Protein AF-A0A3S2VPJ6-F1 (afdb_monomer_lite)

Structure (mmCIF, N/CA/C/O backbone):
data_AF-A0A3S2VPJ6-F1
#
_entry.id   AF-A0A3S2VPJ6-F1
#
loop_
_atom_site.group_PDB
_atom_site.id
_atom_site.type_symbol
_atom_site.label_atom_id
_atom_site.label_alt_id
_atom_site.label_comp_id
_atom_site.label_asym_id
_atom_site.label_entity_id
_atom_site.label_seq_id
_atom_site.pdbx_PDB_ins_code
_atom_site.Cartn_x
_atom_site.Cartn_y
_atom_site.Cartn_z
_atom_site.occupancy
_atom_site.B_iso_or_equiv
_atom_site.auth_seq_id
_atom_site.auth_comp_id
_atom_site.auth_asym_id
_atom_site.auth_atom_id
_atom_site.pdbx_PDB_model_num
ATOM 1 N N . MET A 1 1 ? 30.032 -12.025 -14.924 1.00 44.50 1 MET A N 1
ATOM 2 C CA . MET A 1 1 ? 28.636 -12.395 -14.611 1.00 44.50 1 MET A CA 1
ATOM 3 C C . MET A 1 1 ? 28.221 -11.552 -13.420 1.00 44.50 1 MET A C 1
ATOM 5 O O . MET A 1 1 ? 28.858 -11.666 -12.385 1.00 44.50 1 MET A O 1
ATOM 9 N N . ILE A 1 2 ? 27.272 -10.630 -13.587 1.00 53.06 2 ILE A N 1
ATOM 10 C CA . ILE A 1 2 ? 26.692 -9.895 -12.455 1.00 53.06 2 ILE A CA 1
ATOM 11 C C . ILE A 1 2 ? 25.579 -10.761 -11.885 1.00 53.06 2 ILE A C 1
ATOM 13 O O . ILE A 1 2 ? 24.494 -10.848 -12.457 1.00 53.06 2 ILE A O 1
ATOM 17 N N . ASP A 1 3 ? 25.900 -11.454 -10.802 1.00 55.47 3 ASP A N 1
ATOM 18 C CA . ASP A 1 3 ? 24.933 -12.195 -10.013 1.00 55.47 3 ASP A CA 1
ATOM 19 C C . ASP A 1 3 ? 23.900 -11.192 -9.475 1.00 55.47 3 ASP A C 1
ATOM 21 O O . ASP A 1 3 ? 24.180 -10.383 -8.587 1.00 55.47 3 ASP A O 1
ATOM 25 N N . LYS A 1 4 ? 22.722 -11.133 -10.108 1.00 59.88 4 LYS A N 1
ATOM 26 C CA . LYS A 1 4 ? 21.587 -10.378 -9.573 1.00 59.88 4 LYS A CA 1
ATOM 27 C C . LYS A 1 4 ? 21.056 -11.181 -8.388 1.00 59.88 4 LYS A C 1
ATOM 29 O O . LYS A 1 4 ? 20.065 -11.889 -8.512 1.00 59.88 4 LYS A O 1
ATOM 34 N N . LEU A 1 5 ? 21.705 -11.014 -7.238 1.00 57.59 5 LEU A N 1
ATOM 35 C CA . LEU A 1 5 ? 21.356 -11.642 -5.959 1.00 57.59 5 LEU A CA 1
ATOM 36 C C . LEU A 1 5 ? 19.982 -11.188 -5.413 1.00 57.59 5 LEU A C 1
ATOM 38 O O . LEU A 1 5 ? 19.583 -11.553 -4.313 1.00 57.59 5 LEU A O 1
ATOM 42 N N . SER A 1 6 ? 19.257 -10.345 -6.151 1.00 58.47 6 SER A N 1
ATOM 43 C CA . SER A 1 6 ? 17.948 -9.818 -5.780 1.00 58.47 6 SER A CA 1
ATOM 44 C C . SER A 1 6 ? 16.924 -10.210 -6.836 1.00 58.47 6 SER A C 1
ATOM 46 O O . SER A 1 6 ? 17.131 -9.967 -8.030 1.00 58.47 6 SER A O 1
ATOM 48 N N . LEU A 1 7 ? 15.799 -10.783 -6.393 1.00 65.56 7 LEU A N 1
ATOM 49 C CA . LEU A 1 7 ? 14.632 -10.981 -7.249 1.00 65.56 7 LEU A CA 1
ATOM 50 C C . LEU A 1 7 ? 14.277 -9.665 -7.968 1.00 65.56 7 LEU A C 1
ATOM 52 O O . LEU A 1 7 ? 14.462 -8.583 -7.400 1.00 65.56 7 LEU A O 1
ATOM 56 N N . PRO A 1 8 ? 13.752 -9.729 -9.207 1.00 72.19 8 PRO A N 1
ATOM 57 C CA . PRO A 1 8 ? 13.260 -8.540 -9.893 1.00 72.19 8 PRO A CA 1
ATOM 58 C C . PRO A 1 8 ? 12.271 -7.800 -8.987 1.00 72.19 8 PRO A C 1
ATOM 60 O O . PRO A 1 8 ? 11.380 -8.427 -8.419 1.00 72.19 8 PRO A O 1
ATOM 63 N N . LYS A 1 9 ? 12.442 -6.478 -8.851 1.00 71.00 9 LYS A N 1
ATOM 64 C CA . LYS A 1 9 ? 11.692 -5.640 -7.894 1.00 71.00 9 LYS A CA 1
ATOM 65 C C . LYS A 1 9 ? 10.173 -5.759 -8.030 1.00 71.00 9 LYS A C 1
ATOM 67 O O . LYS A 1 9 ? 9.465 -5.657 -7.040 1.00 71.00 9 LYS A O 1
ATOM 72 N N . ASP A 1 10 ? 9.700 -6.054 -9.235 1.00 69.44 10 ASP A N 1
ATOM 73 C CA . ASP A 1 10 ? 8.300 -6.348 -9.549 1.00 69.44 10 ASP A CA 1
ATOM 74 C C . ASP A 1 10 ? 7.723 -7.547 -8.767 1.00 69.44 10 ASP A C 1
ATOM 76 O O . ASP A 1 10 ? 6.552 -7.571 -8.396 1.00 69.44 10 ASP A O 1
ATOM 80 N N . LYS A 1 11 ? 8.569 -8.527 -8.429 1.00 72.88 11 LYS A N 1
ATOM 81 C CA . LYS A 1 11 ? 8.176 -9.705 -7.646 1.00 72.88 11 LYS A CA 1
ATOM 82 C C . LYS A 1 11 ? 8.219 -9.489 -6.133 1.00 72.88 11 LYS A C 1
ATOM 84 O O . LYS A 1 11 ? 7.804 -10.382 -5.396 1.00 72.88 11 LYS A O 1
ATOM 89 N N . ILE A 1 12 ? 8.709 -8.345 -5.660 1.00 81.94 12 ILE A N 1
ATOM 90 C CA . ILE A 1 12 ? 8.814 -8.044 -4.230 1.00 81.94 12 ILE A CA 1
ATOM 91 C C . ILE A 1 12 ? 7.530 -7.335 -3.796 1.00 81.94 12 ILE A C 1
ATOM 93 O O . ILE A 1 12 ? 7.287 -6.189 -4.170 1.00 81.94 12 ILE A O 1
ATOM 97 N N . ARG A 1 13 ? 6.705 -8.032 -3.007 1.00 81.00 13 ARG A N 1
ATOM 98 C CA . ARG A 1 13 ? 5.468 -7.481 -2.437 1.00 81.00 13 ARG A CA 1
ATOM 99 C C . ARG A 1 13 ? 5.808 -6.706 -1.173 1.00 81.00 13 ARG A C 1
ATOM 101 O O . ARG A 1 13 ? 6.350 -7.278 -0.230 1.00 81.00 13 ARG A O 1
ATOM 108 N N . VAL A 1 14 ? 5.498 -5.417 -1.159 1.00 82.62 14 VAL A N 1
ATOM 109 C CA . VAL A 1 14 ? 5.721 -4.544 -0.003 1.00 82.62 14 VAL A CA 1
ATOM 110 C C . VAL A 1 14 ? 4.376 -4.291 0.660 1.00 82.62 14 VAL A C 1
ATOM 112 O O . VAL A 1 14 ? 3.473 -3.753 0.025 1.00 82.62 14 VAL A O 1
ATOM 115 N N . LEU A 1 15 ? 4.237 -4.677 1.926 1.00 84.88 15 LEU A N 1
ATOM 116 C CA . LEU A 1 15 ? 3.020 -4.477 2.707 1.00 84.88 15 LEU A CA 1
ATOM 117 C C . LEU A 1 15 ? 3.267 -3.424 3.790 1.00 84.88 15 LEU A C 1
ATOM 119 O O . LEU A 1 15 ? 4.123 -3.603 4.653 1.00 84.88 15 LEU A O 1
ATOM 123 N N . LEU A 1 16 ? 2.524 -2.321 3.729 1.00 83.62 16 LEU A N 1
ATOM 124 C CA . LEU A 1 16 ? 2.578 -1.228 4.698 1.00 83.62 16 LEU A CA 1
ATOM 125 C C . LEU A 1 16 ? 1.339 -1.290 5.590 1.00 83.62 16 LEU A C 1
ATOM 127 O O . LEU A 1 16 ? 0.223 -1.258 5.076 1.00 83.62 16 LEU A O 1
ATOM 131 N N . LEU A 1 17 ? 1.534 -1.375 6.905 1.00 83.94 17 LEU A N 1
ATOM 132 C CA . LEU A 1 17 ? 0.469 -1.513 7.906 1.00 83.94 17 LEU A CA 1
ATOM 133 C C . LEU A 1 17 ? 0.367 -0.265 8.783 1.00 83.94 17 LEU A C 1
ATOM 135 O O . LEU A 1 17 ? 1.213 0.622 8.689 1.00 83.94 17 LEU A O 1
ATOM 139 N N . GLU A 1 18 ? -0.652 -0.213 9.645 1.00 79.12 18 GLU A N 1
ATOM 140 C CA . GLU A 1 18 ? -0.788 0.810 10.697 1.00 79.12 18 GLU A CA 1
ATOM 141 C C . GLU A 1 18 ? -0.854 2.250 10.172 1.00 79.12 18 GLU A C 1
ATOM 143 O O . GLU A 1 18 ? -0.377 3.187 10.808 1.00 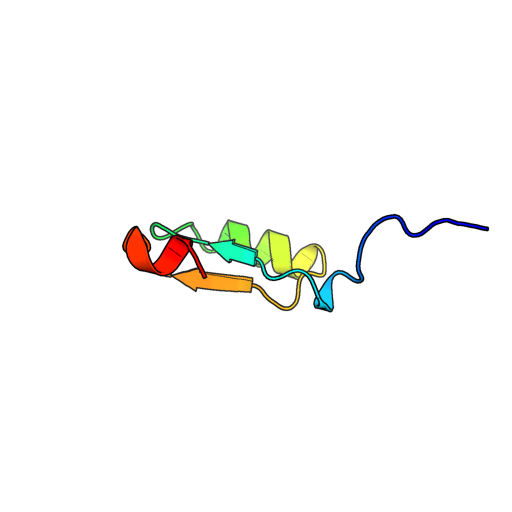79.12 18 GLU A O 1
ATOM 148 N N . GLY A 1 19 ? -1.438 2.441 8.984 1.00 68.44 19 GLY A N 1
ATOM 149 C CA . GLY A 1 19 ? -1.657 3.785 8.447 1.00 68.44 19 GLY A CA 1
ATOM 150 C C . GLY A 1 19 ? -0.358 4.548 8.168 1.00 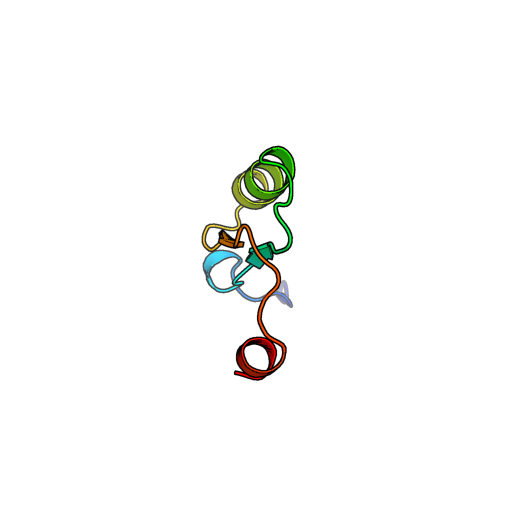68.44 19 GLY A C 1
ATOM 151 O O . GLY A 1 19 ? -0.305 5.764 8.351 1.00 68.44 19 GLY A O 1
ATOM 152 N N . ILE A 1 20 ? 0.693 3.845 7.728 1.00 75.69 20 ILE A N 1
ATOM 153 C CA . ILE A 1 20 ? 1.938 4.469 7.265 1.00 75.69 20 ILE A CA 1
ATOM 154 C C . ILE A 1 20 ? 1.642 5.588 6.251 1.00 75.69 20 ILE A C 1
ATOM 156 O O . ILE A 1 20 ? 0.865 5.422 5.309 1.00 75.69 20 ILE A O 1
ATOM 160 N N . ASN A 1 21 ? 2.317 6.724 6.448 1.00 78.50 21 ASN A N 1
ATOM 161 C CA . ASN A 1 21 ? 2.159 7.938 5.654 1.00 78.50 21 ASN A CA 1
ATOM 162 C C . ASN A 1 21 ? 2.408 7.712 4.150 1.00 78.50 21 ASN A C 1
ATOM 164 O O . ASN A 1 21 ? 3.297 6.950 3.755 1.00 78.50 21 ASN A O 1
ATOM 168 N N . ASP A 1 22 ? 1.691 8.461 3.308 1.00 77.25 22 ASP A N 1
ATOM 169 C CA . ASP A 1 22 ? 1.780 8.401 1.847 1.00 77.25 22 ASP A CA 1
ATOM 170 C C . ASP A 1 22 ? 3.178 8.544 1.265 1.00 77.25 22 ASP A C 1
ATOM 172 O O . ASP A 1 22 ? 3.492 7.932 0.236 1.00 77.25 22 ASP A O 1
ATOM 176 N N . SER A 1 23 ? 4.033 9.282 1.965 1.00 83.50 23 SER A N 1
ATOM 177 C CA . SER A 1 23 ? 5.431 9.475 1.603 1.00 83.50 23 SER A CA 1
ATOM 178 C C . SER A 1 23 ? 6.188 8.150 1.486 1.00 83.50 23 SER A C 1
ATOM 180 O O . SER A 1 23 ? 7.002 7.990 0.580 1.00 83.50 23 SER A O 1
ATOM 182 N N . ALA A 1 24 ? 5.896 7.169 2.348 1.00 81.75 24 ALA A N 1
ATOM 183 C CA . ALA A 1 24 ? 6.615 5.899 2.364 1.00 81.75 24 ALA A CA 1
ATOM 184 C C . ALA A 1 24 ? 6.346 5.075 1.103 1.00 81.75 24 ALA A C 1
ATOM 186 O O . ALA A 1 24 ? 7.283 4.592 0.470 1.00 81.75 24 ALA A O 1
ATOM 187 N N . ALA A 1 25 ? 5.087 4.950 0.679 1.00 81.44 25 ALA A N 1
ATOM 188 C CA . ALA A 1 25 ? 4.805 4.193 -0.537 1.00 81.44 25 ALA A CA 1
ATOM 189 C C . ALA A 1 25 ? 5.208 4.952 -1.798 1.00 81.44 25 ALA A C 1
ATOM 191 O O . ALA A 1 25 ? 5.614 4.313 -2.759 1.00 81.44 25 ALA A O 1
ATOM 192 N N . SER A 1 26 ? 5.189 6.290 -1.785 1.00 83.31 26 SER A N 1
ATOM 193 C CA . SER A 1 26 ? 5.790 7.064 -2.876 1.00 83.31 26 SER A CA 1
ATOM 194 C C . SER A 1 26 ? 7.292 6.781 -3.006 1.00 83.31 26 SER A C 1
ATOM 196 O O . SER A 1 26 ? 7.803 6.697 -4.120 1.00 83.31 26 SER A O 1
ATOM 198 N N . LEU A 1 27 ? 7.990 6.574 -1.884 1.00 86.69 27 LEU A N 1
ATOM 199 C CA . LEU A 1 27 ? 9.401 6.179 -1.845 1.00 86.69 27 LEU A CA 1
ATOM 200 C C . LEU A 1 27 ? 9.616 4.780 -2.443 1.00 86.69 27 LEU A C 1
ATOM 202 O O . LEU A 1 27 ? 10.518 4.590 -3.257 1.00 86.69 27 LEU A O 1
ATOM 206 N N . PHE A 1 28 ? 8.757 3.814 -2.097 1.00 84.31 28 PHE A N 1
ATOM 207 C CA . PHE A 1 28 ? 8.808 2.467 -2.673 1.00 84.31 28 PHE A CA 1
ATOM 208 C C . PHE A 1 28 ? 8.508 2.472 -4.178 1.00 84.31 28 PHE A C 1
ATOM 210 O O . PHE A 1 28 ? 9.268 1.890 -4.955 1.00 84.31 28 PHE A O 1
ATOM 217 N N . THR A 1 29 ? 7.481 3.197 -4.619 1.00 82.44 29 THR A N 1
ATOM 218 C CA . THR A 1 29 ? 7.173 3.344 -6.046 1.00 82.44 29 THR A CA 1
ATOM 219 C C . THR A 1 29 ? 8.324 4.016 -6.798 1.00 82.44 29 THR A C 1
ATOM 221 O O . THR A 1 29 ? 8.744 3.517 -7.841 1.00 82.44 29 THR A O 1
ATOM 224 N N . ALA A 1 30 ? 8.907 5.089 -6.249 1.00 84.88 30 ALA A N 1
ATOM 225 C CA . ALA A 1 30 ? 10.063 5.771 -6.839 1.00 84.88 30 ALA A CA 1
ATOM 226 C C . ALA A 1 30 ? 11.311 4.872 -6.911 1.00 84.88 30 ALA A C 1
ATOM 228 O O . ALA A 1 30 ? 12.099 4.968 -7.849 1.00 84.88 30 ALA A O 1
ATOM 229 N N . ALA A 1 31 ? 11.473 3.952 -5.957 1.00 83.25 31 ALA A N 1
ATOM 230 C CA . ALA A 1 31 ? 12.535 2.950 -5.970 1.00 83.25 31 ALA A CA 1
ATOM 231 C C . ALA A 1 31 ? 12.279 1.784 -6.954 1.00 83.25 31 ALA A C 1
ATOM 233 O O . ALA A 1 31 ? 13.147 0.912 -7.103 1.00 83.25 31 ALA A O 1
ATOM 234 N N . GLY A 1 32 ? 11.129 1.768 -7.638 1.00 81.88 32 GLY A N 1
ATOM 235 C CA . GLY A 1 32 ? 10.755 0.767 -8.639 1.00 81.88 32 GLY A CA 1
ATOM 236 C C . GLY A 1 32 ? 10.035 -0.459 -8.073 1.00 81.88 32 GLY A C 1
ATOM 237 O O . GLY A 1 32 ? 10.019 -1.498 -8.732 1.00 81.88 32 GLY A O 1
ATOM 238 N N . TYR A 1 33 ? 9.475 -0.368 -6.864 1.00 82.81 33 TYR A N 1
ATOM 239 C CA . TYR A 1 33 ? 8.567 -1.385 -6.336 1.00 82.81 33 TYR A CA 1
ATOM 240 C C . TYR A 1 33 ? 7.154 -1.082 -6.832 1.00 82.81 33 TYR A C 1
ATOM 242 O O . TYR A 1 33 ? 6.516 -0.130 -6.394 1.00 82.81 33 TYR A O 1
ATOM 250 N N . THR A 1 34 ? 6.678 -1.886 -7.775 1.00 79.31 34 THR A N 1
ATOM 251 C CA . THR A 1 34 ? 5.339 -1.759 -8.368 1.00 79.31 34 THR A CA 1
ATOM 252 C C . THR A 1 34 ? 4.256 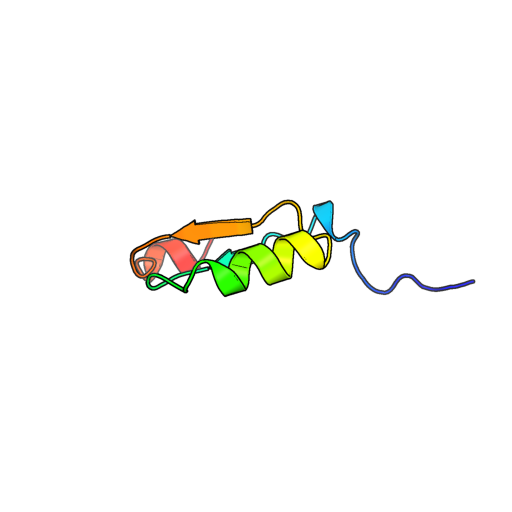-2.378 -7.488 1.00 79.31 34 THR A C 1
ATOM 254 O O . THR A 1 34 ? 3.093 -1.997 -7.586 1.00 79.31 34 THR A O 1
ATOM 257 N N . ASN A 1 35 ? 4.632 -3.302 -6.600 1.00 82.50 35 ASN A N 1
ATOM 258 C CA . ASN A 1 35 ? 3.702 -4.130 -5.842 1.00 82.50 35 ASN A CA 1
ATOM 259 C C . ASN A 1 35 ? 3.623 -3.714 -4.361 1.00 82.50 35 ASN A C 1
ATOM 261 O O . ASN A 1 35 ? 4.010 -4.464 -3.462 1.00 82.50 35 ASN A O 1
ATOM 265 N N . VAL A 1 36 ? 3.166 -2.481 -4.113 1.00 82.00 36 VAL A N 1
ATOM 266 C CA . VAL A 1 36 ? 3.054 -1.900 -2.765 1.00 82.00 36 VAL A CA 1
ATOM 267 C C . VAL A 1 36 ? 1.593 -1.884 -2.319 1.00 82.00 36 VAL A C 1
ATOM 269 O O . VAL A 1 36 ? 0.778 -1.139 -2.856 1.00 82.00 36 VAL A O 1
ATOM 272 N N . THR A 1 37 ? 1.262 -2.694 -1.316 1.00 82.38 37 THR A N 1
ATOM 273 C CA . THR A 1 37 ? -0.070 -2.757 -0.702 1.00 82.38 37 THR A CA 1
ATOM 274 C C . THR A 1 37 ? -0.061 -1.990 0.610 1.00 82.38 37 THR A C 1
AT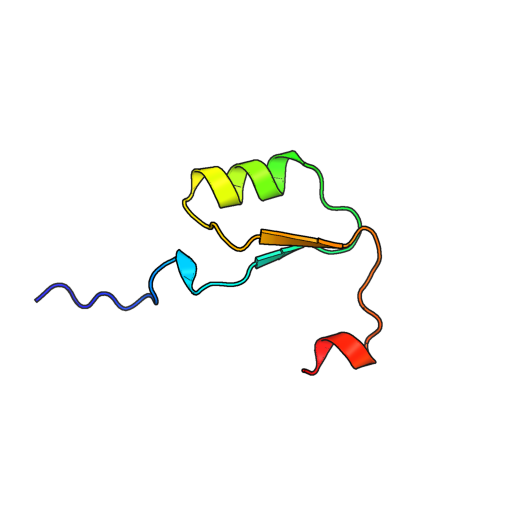OM 276 O O . THR A 1 37 ? 0.851 -2.139 1.422 1.00 82.38 37 THR A O 1
ATOM 279 N N . ARG A 1 38 ? -1.087 -1.170 0.834 1.00 77.50 38 ARG A N 1
ATOM 280 C CA . ARG A 1 38 ? -1.261 -0.429 2.083 1.00 77.50 38 ARG A CA 1
ATOM 281 C C . ARG A 1 38 ? -2.512 -0.896 2.789 1.00 77.50 38 ARG A C 1
ATOM 283 O O . ARG A 1 38 ? -3.571 -0.966 2.169 1.00 77.50 38 ARG A O 1
ATOM 290 N N . LEU A 1 39 ? -2.393 -1.144 4.083 1.00 76.88 39 LEU A N 1
ATOM 291 C CA . LEU A 1 39 ? -3.519 -1.443 4.945 1.00 76.88 39 LEU A CA 1
ATOM 292 C C . LEU A 1 39 ? -3.577 -0.398 6.068 1.00 76.88 39 LEU A C 1
ATOM 294 O O . LEU A 1 39 ? -2.590 -0.181 6.773 1.00 76.88 39 LEU A O 1
ATOM 298 N N . PRO A 1 40 ? -4.726 0.279 6.233 1.00 67.62 40 PRO A N 1
ATOM 299 C CA . PRO A 1 40 ? -4.899 1.337 7.229 1.00 67.62 40 PRO A CA 1
ATOM 300 C C . PRO A 1 40 ? -5.016 0.804 8.664 1.00 67.62 40 PRO A C 1
ATOM 302 O O . PRO A 1 40 ? -5.064 1.588 9.603 1.00 67.62 40 PRO A O 1
ATOM 305 N N . LYS A 1 41 ? -5.088 -0.517 8.833 1.00 68.69 41 LYS A N 1
ATOM 306 C CA . LYS A 1 41 ? -5.246 -1.207 10.110 1.00 68.69 41 LYS A CA 1
ATOM 307 C C . LYS A 1 41 ? -4.134 -2.244 10.259 1.00 68.69 41 LYS A C 1
ATOM 309 O O . LYS A 1 41 ? -3.662 -2.773 9.248 1.00 68.69 41 LYS A O 1
ATOM 314 N N . ALA A 1 42 ? -3.757 -2.554 11.496 1.00 68.75 42 ALA A N 1
ATOM 315 C CA . ALA A 1 42 ? -2.935 -3.707 11.826 1.00 68.75 42 ALA A CA 1
ATOM 316 C C . ALA A 1 42 ? -3.515 -4.941 11.145 1.00 68.75 42 ALA A C 1
ATOM 318 O O . ALA A 1 42 ? -4.733 -5.152 11.164 1.00 68.75 42 ALA A O 1
ATOM 319 N N . LEU A 1 43 ? -2.641 -5.759 10.560 1.00 69.06 43 LEU A N 1
ATOM 320 C CA . LEU A 1 43 ? -3.056 -7.108 10.226 1.00 69.06 43 LEU A CA 1
ATOM 321 C C . LEU A 1 43 ? -3.419 -7.822 11.522 1.00 69.06 43 LEU A C 1
ATOM 323 O O . LEU A 1 43 ? -2.656 -7.792 12.490 1.00 69.06 43 LEU A O 1
ATOM 327 N N . ASP A 1 44 ? -4.557 -8.502 11.515 1.00 66.62 44 ASP A N 1
ATOM 328 C CA . ASP A 1 44 ? -4.838 -9.500 12.529 1.00 66.62 44 ASP A CA 1
ATOM 329 C C . ASP A 1 44 ? -3.695 -10.537 12.535 1.00 66.62 44 ASP A C 1
ATOM 331 O O . ASP A 1 44 ? -3.222 -10.941 11.468 1.00 66.62 44 ASP A O 1
ATOM 335 N N . PRO A 1 45 ? -3.227 -10.995 13.708 1.00 63.56 45 PRO A N 1
ATOM 336 C CA . PRO A 1 45 ? -2.053 -11.870 13.818 1.00 63.56 45 PRO A C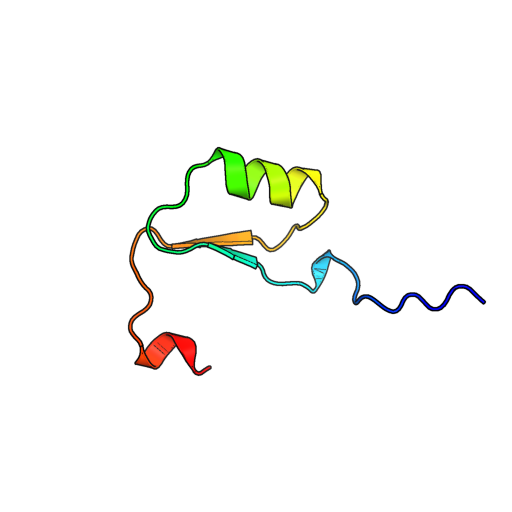A 1
ATOM 337 C C . PRO A 1 45 ? -2.199 -13.191 13.043 1.00 63.56 45 PRO A C 1
ATOM 339 O O . PRO A 1 45 ? -1.202 -13.783 12.630 1.00 63.56 45 PRO A O 1
ATOM 342 N N . ALA A 1 46 ? -3.440 -13.628 12.803 1.00 70.50 46 ALA A N 1
ATOM 343 C CA . ALA A 1 46 ? -3.761 -14.784 11.973 1.00 70.50 46 ALA A CA 1
ATOM 344 C C . ALA A 1 46 ? -3.528 -14.544 10.469 1.00 70.50 46 ALA A C 1
ATOM 346 O O . ALA A 1 46 ? -3.200 -15.481 9.754 1.00 70.50 46 ALA A O 1
ATOM 347 N N . ALA A 1 47 ? -3.664 -13.305 9.990 1.00 64.81 47 ALA A N 1
ATOM 348 C CA . ALA A 1 47 ? -3.456 -12.955 8.586 1.00 64.81 47 ALA A CA 1
ATOM 349 C C . ALA A 1 47 ? -1.969 -12.756 8.236 1.00 64.81 47 ALA A C 1
ATOM 351 O O . ALA A 1 47 ? -1.628 -12.672 7.063 1.00 64.81 47 ALA A O 1
ATOM 352 N N . LEU A 1 48 ? -1.084 -12.641 9.237 1.00 64.50 48 LEU A N 1
ATOM 353 C CA . LE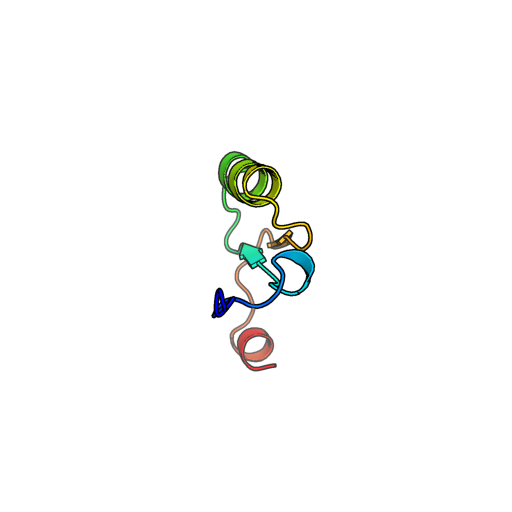U A 1 48 ? 0.351 -12.395 9.034 1.00 64.50 48 LEU A CA 1
ATOM 354 C C . LEU A 1 48 ? 1.147 -13.684 8.730 1.00 64.50 48 LEU A C 1
ATOM 356 O O . LEU A 1 48 ? 2.339 -13.607 8.454 1.00 64.50 48 LEU A O 1
ATOM 360 N N . HIS A 1 49 ? 0.515 -14.858 8.842 1.00 59.41 49 HIS A N 1
ATOM 361 C CA . HIS A 1 49 ? 1.164 -16.173 8.755 1.00 59.41 49 HIS A CA 1
ATOM 362 C C . HIS A 1 49 ? 1.000 -16.896 7.400 1.00 59.41 49 HIS A C 1
ATOM 364 O O . HIS A 1 49 ? 1.501 -18.013 7.280 1.00 59.41 49 HIS A O 1
ATOM 370 N N . ASP A 1 50 ? 0.337 -16.292 6.408 1.00 47.94 50 ASP A N 1
ATOM 371 C CA . ASP A 1 50 ? 0.132 -16.853 5.054 1.00 47.94 50 ASP A CA 1
ATOM 372 C C . ASP A 1 50 ? 0.948 -16.086 3.996 1.00 47.94 50 ASP A C 1
ATOM 374 O O . ASP A 1 50 ? 1.540 -16.738 3.103 1.00 47.94 50 ASP A O 1
#

Organism: NCBI:txid2499852

pLDDT: mean 73.31, std 10.61, range [44.5, 86.69]

Secondary structure (DSSP, 8-state):
-----S--GGG--EEE-TT--HHHHHHHHHTT---EEE-SSPPPTTGGG-

Foldseek 3Di:
DPPPVDDDLQPDAAEAACQPDPVVVVVSVVVPNPHYHYDNHDDDPVRVPD

Radius of gyration: 13.34 Å; chains: 1; bounding box: 34×26×28 Å

Sequence (50 aa):
MIDKLSLPKDKIRVLLLEGINDSAASLFTAAGYTNVTRLPKALDPAALHD